Protein AF-A0A3N7CZN9-F1 (afdb_monomer)

Radius of gyration: 16.57 Å; Cα contacts (8 Å, |Δi|>4): 56; chains: 1; bounding box: 41×18×59 Å

Nearest PDB structures (foldseek):
  2lm4-assembly1_A  TM=3.402E-01  e=1.422E+00  Saccharomyces cerevisiae S288C
  2lhr-assembly1_A  TM=3.997E-01  e=2.845E+00  Staphylococcus aureus subsp. aureus MW2

Sequence (77 aa):
MTKAQDHQSLIITSDIDRFWMAYDSAGTTTDTLKQQQFFQQLYIDKATEGLRSFMKICSYDAPLYVRLIKKHPFLSQ

Solvent-accessible surface area (backbone atoms only — not comparable to full-atom values): 4676 Å² total; per-residue (Å²): 138,83,82,79,79,84,77,83,76,85,83,84,62,70,61,59,59,25,44,51,56,14,50,57,57,26,68,77,50,86,53,66,68,60,27,23,49,31,30,35,66,48,26,60,75,66,42,48,74,69,54,48,54,49,29,64,75,69,68,61,47,36,69,53,52,52,51,48,45,71,75,55,64,78,82,80,127

Structure (mmCIF, N/CA/C/O backbone):
data_AF-A0A3N7CZN9-F1
#
_entry.id   AF-A0A3N7CZN9-F1
#
loop_
_atom_site.group_PDB
_atom_site.id
_atom_site.type_symbol
_atom_site.label_atom_id
_atom_site.label_alt_id
_atom_site.label_comp_id
_atom_site.label_asym_id
_atom_site.label_entity_id
_atom_site.label_seq_id
_atom_site.pdbx_PDB_ins_code
_atom_site.Cartn_x
_atom_site.Cartn_y
_atom_site.Cartn_z
_atom_site.occupancy
_atom_site.B_iso_or_equiv
_atom_site.auth_seq_id
_atom_site.auth_comp_id
_atom_site.auth_asym_id
_atom_site.auth_atom_id
_atom_site.pdbx_PDB_model_num
ATOM 1 N N . MET A 1 1 ? 20.331 -0.026 -46.599 1.00 40.41 1 MET A N 1
ATOM 2 C CA . MET A 1 1 ? 19.048 -0.593 -46.130 1.00 40.41 1 MET A CA 1
ATOM 3 C C . MET A 1 1 ? 19.062 -0.546 -44.610 1.00 40.41 1 MET A C 1
ATOM 5 O O . MET A 1 1 ? 19.782 -1.325 -44.001 1.00 40.41 1 MET A O 1
ATOM 9 N N . THR A 1 2 ? 18.379 0.421 -44.001 1.00 42.66 2 THR A N 1
ATOM 10 C CA . THR A 1 2 ? 18.382 0.611 -42.541 1.00 42.66 2 THR A CA 1
ATOM 11 C C . THR A 1 2 ? 17.220 -0.179 -41.951 1.00 42.66 2 THR A C 1
ATOM 13 O O . THR A 1 2 ? 16.072 0.078 -42.304 1.00 42.66 2 THR A O 1
ATOM 16 N N . LYS A 1 3 ? 17.501 -1.175 -41.102 1.00 53.88 3 LYS A N 1
ATOM 17 C CA . LYS A 1 3 ? 16.456 -1.883 -40.351 1.00 53.88 3 LYS A CA 1
ATOM 18 C C . LYS A 1 3 ? 15.896 -0.935 -39.289 1.00 53.88 3 LYS A C 1
ATOM 20 O O . LYS A 1 3 ? 16.654 -0.459 -38.450 1.00 53.88 3 LYS A O 1
ATOM 25 N N . ALA A 1 4 ? 14.594 -0.671 -39.321 1.00 60.16 4 ALA A N 1
ATOM 26 C CA . ALA A 1 4 ? 13.898 -0.091 -38.179 1.00 60.16 4 ALA A CA 1
ATOM 27 C C . ALA A 1 4 ? 13.868 -1.145 -37.059 1.00 60.16 4 ALA A C 1
ATOM 29 O O . ALA A 1 4 ? 13.442 -2.277 -37.288 1.00 60.16 4 ALA A O 1
ATOM 30 N N . GLN A 1 5 ? 14.382 -0.805 -35.876 1.00 58.97 5 GLN A N 1
ATOM 31 C CA . GLN A 1 5 ? 14.220 -1.635 -34.683 1.00 58.97 5 GLN A CA 1
ATOM 32 C C . GLN A 1 5 ? 12.783 -1.478 -34.179 1.00 58.97 5 GLN A C 1
ATOM 34 O O . GLN A 1 5 ? 12.400 -0.398 -33.737 1.00 58.97 5 GLN A O 1
ATOM 39 N N . ASP A 1 6 ? 12.007 -2.558 -34.252 1.00 61.72 6 ASP A N 1
ATOM 40 C CA . ASP A 1 6 ? 10.735 -2.700 -33.543 1.00 61.72 6 ASP A CA 1
ATOM 41 C C . ASP A 1 6 ? 11.033 -2.779 -32.038 1.00 61.72 6 ASP A C 1
ATOM 43 O O . ASP A 1 6 ? 11.486 -3.806 -31.528 1.00 61.72 6 ASP A O 1
ATOM 47 N N . HIS A 1 7 ? 10.908 -1.652 -31.337 1.00 65.94 7 HIS A N 1
ATOM 48 C CA . HIS A 1 7 ? 11.121 -1.591 -29.896 1.00 65.94 7 HIS A CA 1
ATOM 49 C C . HIS A 1 7 ? 9.804 -1.960 -29.210 1.00 65.94 7 HIS A C 1
ATOM 51 O O . HIS A 1 7 ? 8.980 -1.095 -28.907 1.00 65.94 7 HIS A O 1
ATOM 57 N N . GLN A 1 8 ? 9.589 -3.259 -28.991 1.00 70.38 8 GLN A N 1
ATOM 58 C CA . GLN A 1 8 ? 8.455 -3.733 -28.202 1.00 70.38 8 GLN A CA 1
ATOM 59 C C . GLN A 1 8 ? 8.557 -3.154 -26.791 1.00 70.38 8 GLN A C 1
ATOM 61 O O . GLN A 1 8 ? 9.395 -3.555 -25.984 1.00 70.38 8 GLN A O 1
ATOM 66 N N . SER A 1 9 ? 7.718 -2.161 -26.510 1.00 78.06 9 SER A N 1
ATOM 67 C CA . SER A 1 9 ? 7.636 -1.543 -25.194 1.00 78.06 9 SER A CA 1
ATOM 68 C C . SER A 1 9 ? 6.859 -2.481 -24.275 1.00 78.06 9 SER A C 1
ATOM 70 O O . SER A 1 9 ? 5.679 -2.741 -24.505 1.00 78.06 9 SER A O 1
ATOM 72 N N . LEU A 1 10 ? 7.517 -3.010 -23.243 1.00 83.38 10 LEU A N 1
ATOM 73 C CA . LEU A 1 10 ? 6.864 -3.841 -22.236 1.00 83.38 10 LEU A CA 1
ATOM 74 C C . LEU A 1 10 ? 5.955 -2.963 -21.365 1.00 83.38 10 LEU A C 1
ATOM 76 O O . LEU A 1 10 ? 6.436 -2.161 -20.567 1.00 83.38 10 LEU A O 1
ATOM 80 N N . ILE A 1 11 ? 4.640 -3.125 -21.512 1.00 86.56 11 ILE A N 1
ATOM 81 C CA . ILE A 1 11 ? 3.644 -2.462 -20.665 1.00 86.56 11 ILE A CA 1
ATOM 82 C C . ILE A 1 11 ? 3.349 -3.374 -19.471 1.00 86.56 11 ILE A C 1
ATOM 84 O O . ILE A 1 11 ? 2.895 -4.503 -19.647 1.00 86.56 11 ILE A O 1
ATOM 88 N N . ILE A 1 12 ? 3.595 -2.885 -18.253 1.00 89.69 12 ILE A N 1
ATOM 89 C CA . ILE A 1 12 ? 3.321 -3.619 -17.012 1.00 89.69 12 ILE A CA 1
ATOM 90 C C . ILE A 1 12 ? 2.175 -2.930 -16.273 1.00 89.69 12 ILE A C 1
ATOM 92 O O . ILE A 1 12 ? 2.306 -1.784 -15.856 1.00 89.69 12 ILE A O 1
ATOM 96 N N . THR A 1 13 ? 1.066 -3.644 -16.077 1.00 94.75 13 THR A N 1
ATOM 97 C CA . THR A 1 13 ? -0.136 -3.125 -15.395 1.00 94.75 13 THR A CA 1
ATOM 98 C C . THR A 1 13 ? -0.427 -3.802 -14.058 1.00 94.75 13 THR A C 1
ATOM 100 O O . THR A 1 13 ? -1.317 -3.361 -13.343 1.00 94.75 13 THR A O 1
ATOM 103 N N . SER A 1 14 ? 0.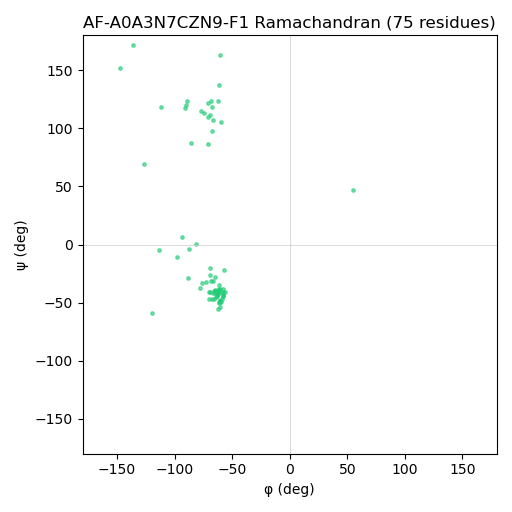338 -4.835 -13.681 1.00 96.50 14 SER A N 1
ATOM 104 C CA . SER A 1 14 ? 0.086 -5.649 -12.474 1.00 96.50 14 SER A CA 1
ATOM 105 C C . SER A 1 14 ? 0.041 -4.866 -11.154 1.00 96.50 14 SER A C 1
ATOM 107 O O . SER A 1 14 ? -0.545 -5.328 -10.179 1.00 96.50 14 SER A O 1
ATOM 109 N N . ASP A 1 15 ? 0.644 -3.679 -11.104 1.00 97.19 15 ASP A N 1
ATOM 110 C CA . ASP A 1 15 ? 0.574 -2.803 -9.934 1.00 97.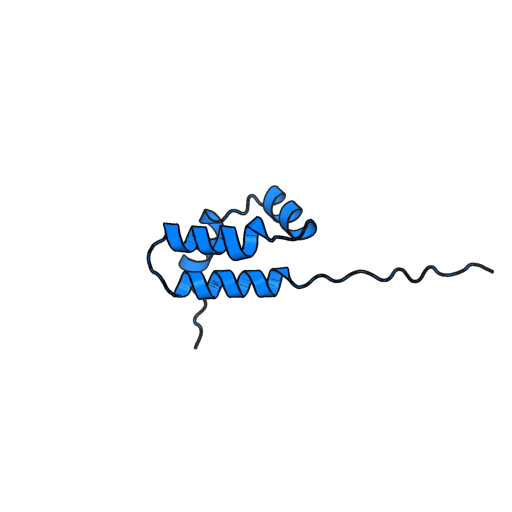19 15 ASP A CA 1
ATOM 111 C C . ASP A 1 15 ? -0.826 -2.208 -9.714 1.00 97.19 15 ASP A C 1
ATOM 113 O O . ASP A 1 15 ? -1.191 -1.935 -8.572 1.00 97.19 15 ASP A O 1
ATOM 117 N N . ILE A 1 16 ? -1.632 -2.071 -10.773 1.00 97.25 16 ILE A N 1
ATOM 118 C CA . ILE A 1 16 ? -3.024 -1.609 -10.685 1.00 97.25 16 ILE A CA 1
ATOM 119 C C . ILE A 1 16 ? -3.873 -2.652 -9.950 1.00 97.25 16 ILE A C 1
ATOM 121 O O . ILE A 1 16 ? -4.597 -2.307 -9.018 1.00 97.25 16 ILE A O 1
ATOM 125 N N . ASP A 1 17 ? -3.735 -3.931 -10.308 1.00 98.00 17 ASP A N 1
ATOM 126 C CA . ASP A 1 17 ? -4.474 -5.021 -9.658 1.00 98.00 17 ASP A CA 1
ATOM 127 C C . ASP A 1 17 ? -4.093 -5.135 -8.174 1.00 98.00 17 ASP A C 1
ATOM 129 O O . ASP A 1 17 ? -4.950 -5.229 -7.295 1.00 98.00 17 ASP A O 1
ATOM 133 N N . ARG A 1 18 ? -2.790 -5.051 -7.877 1.00 98.38 18 ARG A N 1
ATOM 134 C CA . ARG A 1 18 ? -2.266 -5.073 -6.502 1.00 98.38 18 ARG A CA 1
ATOM 135 C C . ARG A 1 18 ? -2.778 -3.910 -5.659 1.00 98.38 18 ARG A C 1
ATOM 137 O O . ARG A 1 18 ? -3.054 -4.102 -4.475 1.00 98.38 18 ARG A O 1
ATOM 144 N N . PHE A 1 19 ? -2.901 -2.720 -6.250 1.00 97.50 19 PHE A N 1
ATOM 145 C CA . PHE A 1 19 ? -3.448 -1.558 -5.560 1.00 97.50 19 PHE A CA 1
ATOM 146 C C . PHE A 1 19 ? -4.894 -1.805 -5.123 1.00 97.50 19 PHE A C 1
ATOM 148 O O . PHE A 1 19 ? -5.204 -1.627 -3.946 1.00 97.50 19 PHE A O 1
ATOM 155 N N . TRP A 1 20 ? -5.760 -2.263 -6.032 1.00 97.50 20 TRP A N 1
ATOM 156 C CA . TRP A 1 20 ? -7.163 -2.525 -5.700 1.00 97.50 20 TRP A CA 1
ATOM 157 C C . TRP A 1 20 ? -7.319 -3.657 -4.683 1.00 97.50 20 TRP A C 1
ATOM 159 O O . TRP A 1 20 ? -8.070 -3.510 -3.725 1.00 97.50 20 TRP A O 1
ATOM 169 N N . MET A 1 21 ? -6.512 -4.719 -4.781 1.00 98.31 21 MET A N 1
ATOM 170 C CA . MET A 1 21 ? -6.476 -5.766 -3.752 1.00 98.31 21 MET A CA 1
ATOM 171 C C . MET A 1 21 ? -6.127 -5.219 -2.359 1.00 98.31 21 MET A C 1
ATOM 173 O O . MET A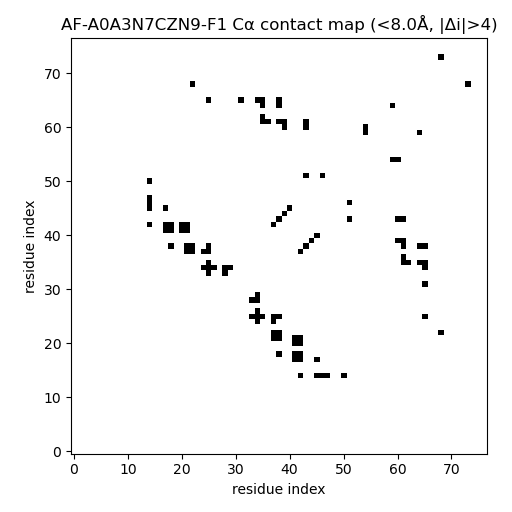 1 21 ? -6.738 -5.616 -1.363 1.00 98.31 21 MET A O 1
ATOM 177 N N . ALA A 1 22 ? -5.134 -4.329 -2.269 1.00 98.12 22 ALA A N 1
ATOM 178 C CA . ALA A 1 22 ? -4.759 -3.690 -1.010 1.00 98.12 22 ALA A CA 1
ATOM 179 C C . ALA A 1 22 ? -5.862 -2.762 -0.484 1.00 98.12 22 ALA A C 1
ATOM 181 O O . ALA A 1 22 ? -6.148 -2.776 0.715 1.00 98.12 22 ALA A O 1
ATOM 182 N N . TYR A 1 23 ? -6.485 -1.990 -1.378 1.00 97.06 23 TYR A N 1
ATOM 183 C CA . TYR A 1 23 ? -7.583 -1.082 -1.064 1.00 97.06 23 TYR A CA 1
ATOM 184 C C . TYR A 1 23 ? -8.785 -1.834 -0.479 1.00 97.06 23 TYR A C 1
ATOM 186 O O . TYR A 1 23 ? -9.211 -1.528 0.636 1.00 97.06 23 TYR A O 1
ATOM 194 N N . ASP A 1 24 ? -9.270 -2.863 -1.176 1.00 96.88 24 ASP A N 1
ATOM 195 C CA . ASP A 1 24 ? -10.434 -3.646 -0.751 1.00 96.88 24 ASP A CA 1
ATOM 196 C C . ASP A 1 24 ? -10.167 -4.353 0.582 1.00 96.88 24 ASP A C 1
ATOM 198 O O . ASP A 1 24 ? -10.994 -4.305 1.493 1.00 96.88 24 ASP A O 1
ATOM 202 N N . SER A 1 25 ? -8.967 -4.927 0.748 1.00 97.62 25 SER A N 1
ATOM 203 C CA . SER A 1 25 ? -8.551 -5.565 2.006 1.00 97.62 25 SER A CA 1
ATOM 204 C C . SER A 1 25 ? -8.500 -4.566 3.166 1.00 97.62 25 SER A C 1
ATOM 206 O O . SER A 1 25 ? -8.959 -4.854 4.269 1.00 97.62 25 SER A O 1
ATOM 208 N N . ALA A 1 26 ? -7.986 -3.355 2.936 1.00 96.94 26 ALA A N 1
ATOM 209 C CA . ALA A 1 26 ? -7.993 -2.295 3.942 1.00 96.94 26 ALA A CA 1
ATOM 210 C C . ALA A 1 26 ? -9.417 -1.838 4.311 1.00 96.94 26 ALA A C 1
ATOM 212 O O . ALA A 1 26 ? -9.641 -1.412 5.448 1.00 96.94 26 ALA A O 1
ATOM 213 N N . GLY A 1 27 ? -10.379 -1.966 3.393 1.00 94.62 27 GLY A N 1
ATOM 214 C CA . GLY A 1 27 ? -11.798 -1.694 3.624 1.00 94.62 27 GLY A CA 1
ATOM 215 C C . GLY A 1 27 ? -12.497 -2.691 4.555 1.00 94.62 27 GLY A C 1
ATOM 216 O O . GLY A 1 27 ? -13.511 -2.346 5.157 1.00 94.62 27 GLY A O 1
ATOM 217 N N . THR A 1 28 ? -11.953 -3.898 4.758 1.00 96.56 28 THR A N 1
ATOM 218 C CA . THR A 1 28 ? -12.586 -4.926 5.612 1.00 96.56 28 THR A CA 1
ATOM 219 C C . THR A 1 28 ? -12.332 -4.729 7.109 1.00 96.56 28 THR A C 1
ATOM 221 O O . THR A 1 28 ? -12.727 -5.564 7.924 1.00 96.56 28 THR A O 1
ATOM 224 N N . THR A 1 29 ? -11.603 -3.683 7.498 1.00 96.50 29 THR A N 1
ATOM 225 C CA . THR A 1 29 ? -11.179 -3.453 8.882 1.00 96.50 29 THR A CA 1
ATOM 226 C C . THR A 1 29 ? -11.101 -1.964 9.201 1.00 96.50 29 THR A C 1
ATOM 228 O O . THR A 1 29 ? -10.811 -1.140 8.340 1.00 96.50 29 THR A O 1
ATOM 231 N N . THR A 1 30 ? -11.309 -1.612 10.468 1.00 94.75 30 THR A N 1
ATOM 232 C CA . THR A 1 30 ? -11.102 -0.252 10.997 1.00 94.75 30 THR A CA 1
ATOM 233 C C . THR A 1 30 ? -9.742 -0.086 11.687 1.00 94.75 30 THR A C 1
ATOM 235 O O . THR A 1 30 ? -9.318 1.037 11.973 1.00 94.75 30 THR A O 1
ATOM 238 N N . ASP A 1 31 ? -9.033 -1.193 11.930 1.00 97.56 31 ASP A N 1
ATOM 239 C CA . ASP A 1 31 ? -7.692 -1.209 12.514 1.00 97.56 31 ASP A CA 1
ATOM 240 C C . ASP A 1 31 ? -6.674 -0.624 11.527 1.00 97.56 31 ASP A C 1
ATOM 242 O O . ASP A 1 31 ? -6.352 -1.218 10.498 1.00 97.56 31 ASP A O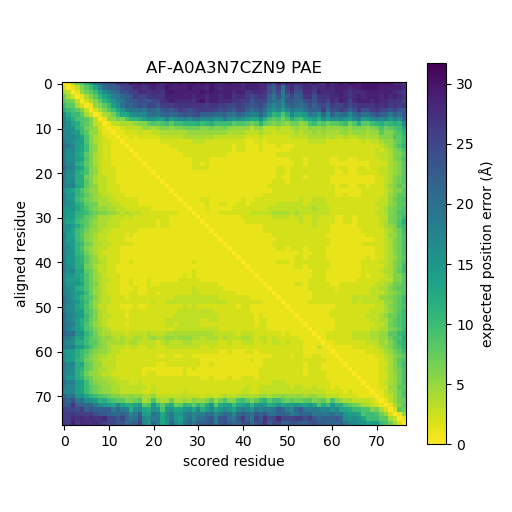 1
ATOM 246 N N . THR A 1 32 ? -6.142 0.548 11.871 1.00 97.31 32 THR A N 1
ATOM 247 C CA . THR A 1 32 ? -5.226 1.307 11.012 1.00 97.31 32 THR A CA 1
ATOM 248 C C . THR A 1 32 ? -3.889 0.594 10.801 1.00 97.31 32 THR A C 1
ATOM 250 O O . THR A 1 32 ? -3.312 0.721 9.722 1.00 97.31 32 THR A O 1
ATOM 253 N N . LEU A 1 33 ? -3.400 -0.185 11.772 1.00 97.88 33 LEU A N 1
ATOM 254 C CA . LEU A 1 33 ? -2.164 -0.951 11.593 1.00 97.88 33 LEU A CA 1
ATOM 255 C C . LEU A 1 33 ? -2.384 -2.098 10.606 1.00 97.88 33 LEU A C 1
ATOM 257 O O . LEU A 1 33 ? -1.559 -2.297 9.716 1.00 97.88 33 LEU A O 1
ATOM 261 N N . LYS A 1 34 ? -3.530 -2.786 10.680 1.00 98.31 34 LYS A N 1
ATOM 262 C CA . LYS A 1 34 ? -3.893 -3.813 9.686 1.00 98.31 34 LYS A CA 1
ATOM 263 C C . LYS A 1 34 ? -4.061 -3.233 8.284 1.00 98.31 34 LYS A C 1
ATOM 265 O O . LYS A 1 34 ? -3.582 -3.821 7.322 1.00 98.31 34 LYS A O 1
ATOM 270 N N . GLN A 1 35 ? -4.673 -2.055 8.159 1.00 98.38 35 GLN A N 1
ATOM 271 C CA . GLN A 1 35 ? -4.777 -1.356 6.871 1.00 98.38 35 GLN A CA 1
ATOM 272 C C . GLN A 1 35 ? -3.395 -1.079 6.265 1.00 98.38 35 GLN A C 1
ATOM 274 O O . GLN A 1 35 ? -3.177 -1.323 5.080 1.00 98.38 35 GLN A O 1
ATOM 279 N N . GLN A 1 36 ? -2.442 -0.618 7.081 1.00 98.62 36 GLN A N 1
ATOM 280 C CA . GLN A 1 36 ? -1.071 -0.380 6.625 1.00 98.62 36 GLN A CA 1
ATOM 281 C C . GLN A 1 36 ? -0.383 -1.685 6.217 1.00 98.62 36 GLN A C 1
ATOM 283 O O . GLN A 1 36 ? 0.290 -1.724 5.190 1.00 98.62 36 GLN A O 1
ATOM 288 N N . GLN A 1 37 ? -0.592 -2.767 6.971 1.00 98.69 37 GLN A N 1
ATOM 289 C CA . GLN A 1 37 ? -0.062 -4.089 6.629 1.00 98.69 37 GLN A CA 1
ATOM 290 C C . GLN A 1 37 ? -0.580 -4.588 5.275 1.00 98.69 37 GLN A C 1
ATOM 292 O O . GLN A 1 37 ? 0.216 -5.104 4.492 1.00 98.69 37 GLN A O 1
ATOM 297 N N . PHE A 1 38 ? -1.863 -4.383 4.953 1.00 98.69 38 PHE A N 1
ATOM 298 C CA . PHE A 1 38 ? -2.398 -4.737 3.636 1.00 98.69 38 PHE A CA 1
ATOM 299 C C . PHE A 1 38 ? -1.700 -3.976 2.506 1.00 98.69 38 PHE A C 1
ATOM 301 O O . PHE A 1 38 ? -1.236 -4.601 1.553 1.00 98.69 38 PHE A O 1
ATOM 308 N N . PHE A 1 39 ? -1.544 -2.654 2.626 1.00 98.50 39 PHE A N 1
ATOM 309 C CA . PHE A 1 39 ? -0.813 -1.864 1.626 1.00 98.50 39 PHE A CA 1
ATOM 310 C C . PHE A 1 39 ? 0.655 -2.270 1.507 1.00 98.50 39 PHE A C 1
ATOM 312 O O . PHE A 1 39 ? 1.179 -2.345 0.395 1.00 98.50 39 PHE A O 1
ATOM 319 N N . GLN A 1 40 ? 1.309 -2.573 2.627 1.00 98.56 40 GLN A N 1
ATOM 320 C CA . GLN A 1 40 ? 2.694 -3.021 2.611 1.00 98.56 40 GLN A CA 1
ATOM 321 C C . GLN A 1 40 ? 2.834 -4.340 1.840 1.00 98.56 40 GLN A C 1
ATOM 323 O O . GLN A 1 40 ? 3.559 -4.403 0.852 1.00 98.56 40 GLN A O 1
ATOM 328 N N . GLN A 1 41 ? 2.076 -5.365 2.231 1.00 98.62 41 GLN A N 1
ATOM 329 C CA . GLN A 1 41 ? 2.261 -6.733 1.740 1.00 98.62 41 GLN A CA 1
ATOM 330 C C . GLN A 1 41 ? 1.688 -6.970 0.340 1.00 98.62 41 GLN A C 1
ATOM 332 O O . GLN A 1 41 ? 2.244 -7.742 -0.448 1.00 98.62 41 GLN A O 1
ATOM 337 N N . LEU A 1 42 ? 0.543 -6.360 0.031 1.00 98.62 42 LEU A N 1
ATOM 338 C CA . LEU A 1 42 ? -0.171 -6.622 -1.219 1.00 98.62 42 LEU A CA 1
ATOM 339 C C . LEU A 1 42 ? 0.306 -5.712 -2.353 1.00 98.62 42 LEU A C 1
ATOM 341 O O . LEU A 1 42 ? 0.294 -6.151 -3.503 1.00 98.62 42 LEU A O 1
ATOM 345 N N . TYR A 1 43 ? 0.783 -4.503 -2.035 1.00 98.38 43 TYR A N 1
ATOM 346 C CA . TYR A 1 43 ? 1.133 -3.486 -3.025 1.00 98.38 43 TYR A CA 1
ATOM 347 C C . TYR A 1 43 ? 2.609 -3.066 -2.983 1.00 98.38 43 TYR A C 1
ATOM 349 O O . TYR A 1 43 ? 3.311 -3.259 -3.973 1.00 98.38 43 TYR A O 1
ATOM 357 N N . ILE A 1 44 ? 3.117 -2.547 -1.861 1.00 98.12 44 ILE A N 1
ATOM 358 C CA . ILE A 1 44 ? 4.467 -1.947 -1.798 1.00 98.12 44 ILE A CA 1
ATOM 359 C C . ILE A 1 44 ? 5.577 -2.998 -1.928 1.00 98.12 44 ILE A C 1
ATOM 361 O O . ILE A 1 44 ? 6.511 -2.830 -2.716 1.00 98.12 44 ILE A O 1
ATOM 365 N N . ASP A 1 45 ? 5.486 -4.103 -1.190 1.00 98.38 45 ASP A N 1
ATOM 366 C CA . ASP A 1 45 ? 6.491 -5.171 -1.231 1.00 98.38 45 ASP A CA 1
ATOM 367 C C . ASP A 1 45 ? 6.580 -5.781 -2.635 1.00 98.38 45 ASP A C 1
ATOM 369 O O . ASP A 1 45 ? 7.669 -6.085 -3.128 1.00 98.38 45 ASP A O 1
ATOM 373 N N . LYS A 1 46 ? 5.433 -5.856 -3.318 1.00 98.00 46 LYS A N 1
ATOM 374 C CA . LYS A 1 46 ? 5.263 -6.432 -4.656 1.00 98.00 46 LYS A CA 1
ATOM 375 C C . LYS A 1 46 ? 5.354 -5.407 -5.792 1.00 98.00 46 LYS A C 1
ATOM 377 O O . LYS A 1 46 ? 5.103 -5.776 -6.939 1.00 98.00 46 LYS A O 1
A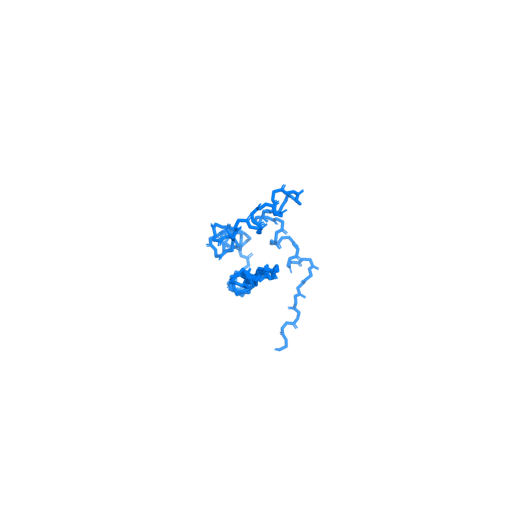TOM 382 N N . ALA A 1 47 ? 5.702 -4.156 -5.491 1.00 97.06 47 ALA A N 1
ATOM 383 C CA . ALA A 1 47 ? 5.794 -3.088 -6.477 1.00 97.06 47 ALA A CA 1
ATOM 384 C C . ALA A 1 47 ? 6.850 -3.405 -7.542 1.00 97.06 47 ALA A C 1
ATOM 386 O O . ALA A 1 47 ? 7.967 -3.838 -7.215 1.00 97.06 47 ALA A O 1
ATOM 387 N N . THR A 1 48 ? 6.512 -3.132 -8.806 1.00 97.25 48 THR A N 1
ATOM 388 C CA . THR A 1 48 ? 7.484 -3.170 -9.906 1.00 97.25 48 THR A CA 1
ATOM 389 C C . THR A 1 48 ? 8.614 -2.166 -9.679 1.00 97.25 48 THR A C 1
ATOM 391 O O . THR A 1 48 ? 8.502 -1.235 -8.880 1.00 97.25 48 THR A O 1
ATOM 394 N N . GLU A 1 49 ? 9.723 -2.328 -10.397 1.00 95.25 49 GLU A N 1
ATOM 395 C CA . GLU A 1 49 ? 10.860 -1.407 -10.304 1.00 95.25 49 GLU A CA 1
ATOM 396 C C . GLU A 1 49 ? 10.470 0.045 -10.630 1.00 95.25 49 GLU A C 1
ATOM 398 O O . GLU A 1 49 ? 10.877 0.974 -9.923 1.00 95.25 49 GLU A O 1
ATOM 403 N N . GLY A 1 50 ? 9.625 0.234 -11.649 1.00 93.38 50 GLY A N 1
ATOM 404 C CA . GLY A 1 50 ? 9.108 1.548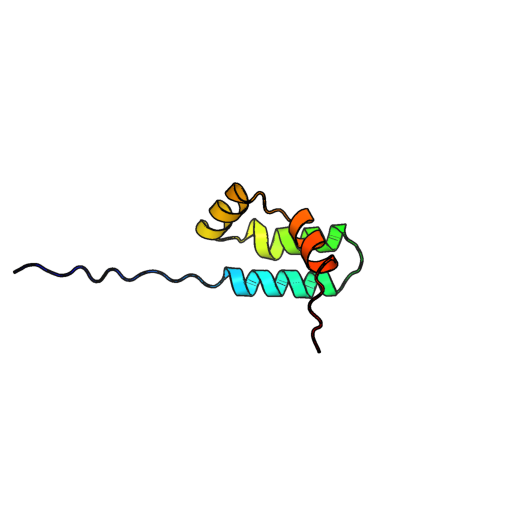 -12.029 1.00 93.38 50 GLY A CA 1
ATOM 405 C C . GLY A 1 50 ? 8.309 2.189 -10.896 1.00 93.38 50 GLY A C 1
ATOM 406 O O . GLY A 1 50 ? 8.588 3.322 -10.496 1.00 93.38 50 GLY A O 1
ATOM 407 N N . LEU A 1 51 ? 7.379 1.437 -10.304 1.00 96.06 51 LEU A N 1
ATOM 408 C CA . LEU A 1 51 ? 6.592 1.924 -9.177 1.00 96.06 51 LEU A CA 1
ATOM 409 C C . LEU A 1 51 ? 7.447 2.170 -7.927 1.00 96.06 51 LEU A C 1
ATOM 411 O O . LEU A 1 51 ? 7.264 3.179 -7.252 1.00 96.06 51 LEU A O 1
ATOM 415 N N . ARG A 1 52 ? 8.412 1.298 -7.622 1.00 97.00 52 ARG A N 1
ATOM 416 C CA . ARG A 1 52 ? 9.309 1.459 -6.466 1.00 97.00 52 ARG A CA 1
ATOM 417 C C . ARG A 1 52 ? 10.149 2.730 -6.582 1.00 97.00 52 ARG A C 1
ATOM 419 O O . ARG A 1 52 ? 10.322 3.450 -5.598 1.00 97.00 52 ARG A O 1
ATOM 426 N N . SER A 1 53 ? 10.624 3.031 -7.789 1.00 96.25 53 SER A N 1
ATOM 427 C CA . SER A 1 53 ? 11.351 4.266 -8.092 1.00 96.25 53 SER A CA 1
ATOM 428 C C . SER A 1 53 ? 10.464 5.495 -7.899 1.00 96.25 53 SER A C 1
ATOM 430 O O . SER A 1 53 ? 10.865 6.446 -7.228 1.00 96.25 53 SER A O 1
ATOM 432 N N . PHE A 1 54 ? 9.230 5.444 -8.404 1.00 95.25 54 PHE A N 1
ATOM 433 C CA . PHE A 1 54 ? 8.238 6.497 -8.199 1.00 95.25 54 PHE A CA 1
ATOM 434 C C . PHE A 1 54 ? 7.922 6.715 -6.710 1.00 95.25 54 PHE A C 1
ATOM 436 O O . PHE A 1 54 ? 8.012 7.839 -6.219 1.00 95.25 54 PHE A O 1
ATOM 443 N N . MET A 1 55 ? 7.636 5.642 -5.962 1.00 96.75 55 MET A N 1
ATOM 444 C CA . MET A 1 55 ? 7.346 5.711 -4.526 1.00 96.75 55 MET A CA 1
ATOM 445 C C . MET A 1 55 ? 8.499 6.340 -3.739 1.00 96.75 55 MET A C 1
ATOM 447 O O . MET A 1 55 ? 8.251 7.134 -2.837 1.00 96.75 55 MET A O 1
ATOM 451 N N . LYS A 1 56 ? 9.755 6.043 -4.098 1.00 96.62 56 LYS A N 1
ATOM 452 C CA . LYS A 1 56 ? 10.933 6.645 -3.459 1.00 96.62 56 LYS A CA 1
ATOM 453 C C . LYS A 1 56 ? 11.019 8.153 -3.700 1.00 96.62 56 LYS A C 1
ATOM 455 O O . LYS A 1 56 ? 11.346 8.888 -2.776 1.00 96.62 56 LYS A O 1
ATOM 460 N N . ILE A 1 57 ? 10.737 8.611 -4.921 1.00 97.12 57 ILE A N 1
ATOM 461 C CA . ILE A 1 57 ? 10.779 10.039 -5.281 1.00 97.12 57 ILE A CA 1
ATOM 462 C C . ILE A 1 57 ? 9.646 10.804 -4.591 1.00 97.12 57 ILE A C 1
ATOM 464 O O . ILE A 1 57 ? 9.849 11.913 -4.102 1.00 97.12 57 ILE A O 1
ATOM 468 N N . CYS A 1 58 ? 8.457 10.208 -4.536 1.00 94.44 58 CYS A N 1
ATOM 469 C CA . CYS A 1 58 ? 7.277 10.841 -3.960 1.00 94.44 58 CYS A CA 1
ATOM 470 C C . CYS A 1 58 ? 7.135 10.623 -2.446 1.00 94.44 58 CYS A C 1
ATOM 472 O O . CYS A 1 58 ? 6.207 11.168 -1.850 1.00 94.44 58 CYS A O 1
ATOM 474 N N . SER A 1 59 ? 8.027 9.844 -1.825 1.00 95.12 59 SER A N 1
ATOM 475 C CA . SER A 1 59 ? 7.947 9.417 -0.420 1.00 95.12 59 SER A CA 1
ATOM 476 C C . SER A 1 59 ? 6.623 8.720 -0.088 1.00 95.12 59 SER A C 1
ATOM 478 O O . SER A 1 59 ? 5.956 9.052 0.892 1.00 95.12 59 SER A O 1
ATOM 480 N N . TYR A 1 60 ? 6.209 7.781 -0.944 1.00 96.06 60 TYR A N 1
ATOM 481 C CA . TYR A 1 60 ? 4.982 7.008 -0.756 1.00 96.06 60 TYR A CA 1
ATOM 482 C C . TYR A 1 60 ? 5.254 5.747 0.061 1.00 96.06 60 TYR A C 1
ATOM 484 O O . TYR A 1 60 ? 6.057 4.900 -0.327 1.00 96.06 60 TYR A O 1
ATOM 492 N N . ASP A 1 61 ? 4.534 5.616 1.171 1.00 98.12 61 ASP A N 1
ATOM 493 C CA . ASP A 1 61 ? 4.602 4.499 2.106 1.00 98.12 61 ASP A CA 1
ATOM 494 C C . ASP A 1 61 ? 3.195 4.043 2.540 1.00 98.12 61 ASP A C 1
ATOM 496 O O . ASP A 1 61 ? 2.179 4.668 2.214 1.00 98.12 61 ASP A O 1
ATOM 500 N N . ALA A 1 62 ? 3.110 2.920 3.259 1.00 98.00 62 ALA A N 1
ATOM 501 C CA . ALA A 1 62 ? 1.829 2.374 3.706 1.00 98.00 62 ALA A CA 1
ATOM 502 C C . ALA A 1 62 ? 1.017 3.359 4.581 1.00 98.00 62 ALA A C 1
ATOM 504 O O . ALA A 1 62 ? -0.182 3.521 4.324 1.00 98.00 62 ALA A O 1
ATOM 505 N N . PRO A 1 63 ? 1.613 4.069 5.565 1.00 98.00 63 PRO A N 1
ATOM 506 C CA . PRO A 1 63 ? 0.913 5.113 6.314 1.00 98.00 63 PRO A CA 1
ATOM 507 C C . PRO A 1 63 ? 0.312 6.221 5.437 1.00 98.00 63 PRO A C 1
ATOM 509 O O . PRO A 1 63 ? -0.815 6.656 5.696 1.00 98.00 63 PRO A O 1
ATOM 512 N N . LEU A 1 64 ? 1.025 6.685 4.403 1.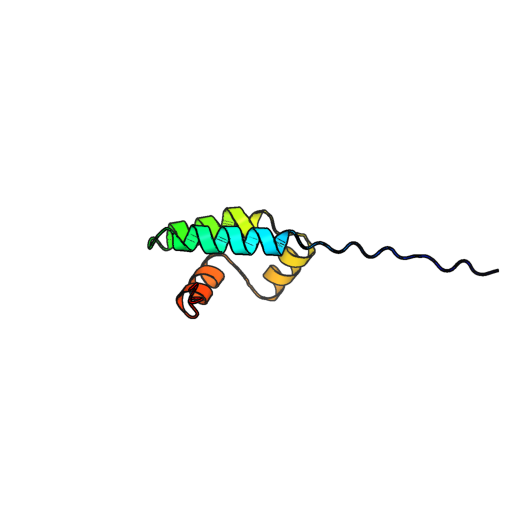00 96.81 64 LEU A N 1
ATOM 513 C CA . LEU A 1 64 ? 0.510 7.671 3.455 1.00 96.81 64 LEU A CA 1
ATOM 514 C C . LEU A 1 64 ? -0.710 7.136 2.709 1.00 96.81 64 LEU A C 1
ATOM 516 O O . LEU A 1 64 ? -1.724 7.831 2.671 1.00 96.81 64 LEU A O 1
ATOM 520 N N . TYR A 1 65 ? -0.642 5.929 2.144 1.00 96.44 65 TYR A N 1
ATOM 521 C CA . TYR A 1 65 ? -1.776 5.361 1.410 1.00 96.44 65 TYR A CA 1
ATOM 522 C C . TYR A 1 65 ? -3.017 5.245 2.292 1.00 96.44 65 TYR A C 1
ATOM 524 O O . TYR A 1 65 ? -4.081 5.733 1.915 1.00 96.44 65 TYR A O 1
ATOM 532 N N . VAL A 1 66 ? -2.872 4.710 3.509 1.00 96.88 66 VAL A N 1
ATOM 533 C CA . VAL A 1 66 ? -3.988 4.603 4.461 1.00 96.88 66 VAL A CA 1
ATOM 534 C C . VAL A 1 66 ? -4.552 5.979 4.823 1.00 96.88 66 VAL A C 1
ATOM 536 O O . VAL A 1 66 ? -5.767 6.156 4.914 1.00 96.88 66 VAL A O 1
ATOM 539 N N . ARG A 1 67 ? -3.699 6.996 4.981 1.00 96.12 67 ARG A N 1
ATOM 540 C CA . ARG A 1 67 ? -4.157 8.372 5.206 1.00 96.12 67 ARG A CA 1
ATOM 541 C C . ARG A 1 67 ? -4.954 8.914 4.016 1.00 96.12 67 ARG A C 1
ATOM 543 O O . ARG A 1 67 ? -5.982 9.554 4.228 1.00 96.12 67 ARG A O 1
ATOM 550 N N . LEU A 1 68 ? -4.488 8.684 2.788 1.00 93.62 68 LEU A N 1
ATOM 551 C CA . LEU A 1 68 ? -5.128 9.184 1.569 1.00 93.62 68 LEU A CA 1
ATOM 552 C C . LEU A 1 68 ? -6.504 8.552 1.350 1.00 93.62 68 LEU A C 1
ATOM 554 O O . LEU A 1 68 ? -7.464 9.289 1.143 1.00 93.62 68 LEU A O 1
ATOM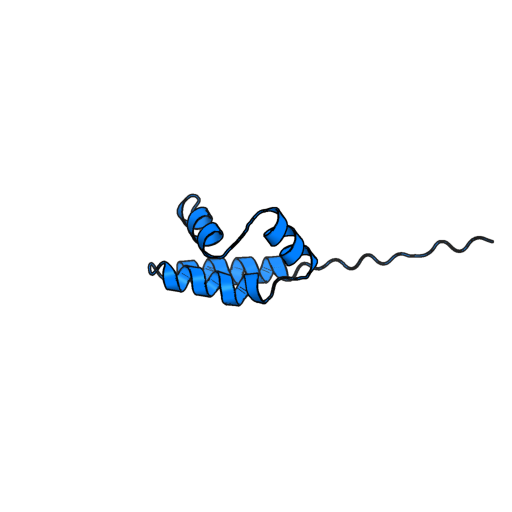 558 N N . ILE A 1 69 ? -6.626 7.229 1.475 1.00 91.25 69 ILE A N 1
ATOM 559 C CA . ILE A 1 69 ? -7.908 6.532 1.270 1.00 91.25 69 ILE A CA 1
ATOM 560 C C . ILE A 1 69 ? -8.930 6.867 2.362 1.00 91.25 69 ILE A C 1
ATOM 562 O O . ILE A 1 69 ? -10.119 6.942 2.089 1.00 91.25 69 ILE A O 1
ATOM 566 N N . LYS A 1 70 ? -8.485 7.134 3.599 1.00 90.19 70 LYS A N 1
ATOM 567 C CA . LYS A 1 70 ? -9.382 7.577 4.680 1.00 90.19 70 LYS A CA 1
ATOM 568 C C . LYS A 1 70 ? -9.850 9.017 4.484 1.00 90.19 70 LYS A C 1
ATOM 570 O O . LYS A 1 70 ? -10.959 9.355 4.882 1.00 90.19 70 LYS A O 1
ATOM 575 N N . LYS A 1 71 ? -9.007 9.872 3.895 1.00 90.00 71 LYS A N 1
ATOM 576 C CA . LYS A 1 71 ? -9.349 11.266 3.576 1.00 90.00 71 LYS A CA 1
ATOM 577 C C . LYS A 1 71 ? -10.251 11.369 2.344 1.00 90.00 71 LYS A C 1
ATOM 579 O O . LYS A 1 71 ? -11.088 12.264 2.273 1.00 90.00 71 LYS A O 1
ATOM 584 N N . HIS A 1 72 ? -10.066 10.467 1.389 1.00 84.06 72 HIS A N 1
ATOM 585 C CA . HIS A 1 72 ? -10.808 10.404 0.139 1.00 84.06 72 HIS A CA 1
ATOM 586 C C . HIS A 1 72 ? -11.394 9.001 -0.028 1.00 84.06 72 HIS A C 1
ATOM 588 O O . HIS A 1 72 ? -10.914 8.242 -0.872 1.00 84.06 72 HIS A O 1
ATOM 594 N N . PRO A 1 73 ? -12.393 8.631 0.795 1.00 73.31 73 PRO A N 1
ATOM 595 C CA . PRO A 1 73 ? -13.038 7.339 0.648 1.00 73.31 73 PRO A CA 1
ATOM 596 C C . PRO A 1 73 ? -13.698 7.289 -0.729 1.00 73.31 73 PRO A C 1
ATOM 598 O O . PRO A 1 73 ? -14.506 8.157 -1.070 1.00 73.31 73 PRO A O 1
ATOM 601 N N . PHE A 1 74 ? -13.342 6.291 -1.535 1.00 67.81 74 PHE A N 1
ATOM 602 C CA . PHE A 1 74 ? -14.126 5.994 -2.723 1.00 67.81 74 PHE A CA 1
ATOM 603 C C . PHE A 1 74 ? -15.480 5.471 -2.238 1.00 67.81 74 PHE A C 1
ATOM 605 O O . PHE A 1 74 ? -15.536 4.469 -1.524 1.00 67.81 74 PHE A O 1
ATOM 612 N N . LEU A 1 75 ? -16.563 6.170 -2.580 1.00 58.59 75 LEU A N 1
ATOM 613 C CA . LEU A 1 75 ? -17.916 5.647 -2.425 1.00 58.59 75 LEU A CA 1
ATOM 614 C C . LEU A 1 75 ? -18.090 4.541 -3.471 1.00 58.59 75 LEU A C 1
ATOM 616 O O . LEU A 1 75 ? -18.525 4.802 -4.590 1.00 58.59 75 LEU A O 1
ATOM 620 N N . SER A 1 76 ? -17.696 3.315 -3.137 1.00 51.88 76 SER A N 1
ATOM 621 C CA . SER A 1 76 ? -18.147 2.139 -3.876 1.00 51.88 76 SER A CA 1
ATOM 622 C C . SER A 1 76 ? -19.649 1.996 -3.625 1.00 51.88 76 SER A C 1
ATOM 624 O O . SER A 1 76 ? -20.051 1.715 -2.494 1.00 51.88 76 SER A O 1
ATOM 626 N N . GLN A 1 77 ? -20.445 2.303 -4.654 1.00 43.78 77 GLN A N 1
ATOM 627 C CA . GLN A 1 77 ? -21.888 2.048 -4.695 1.00 43.78 77 GLN A CA 1
ATOM 628 C C . GLN A 1 77 ? -22.195 0.554 -4.735 1.00 43.78 77 GLN A C 1
ATOM 630 O O . GLN A 1 77 ? -21.384 -0.187 -5.336 1.00 43.78 77 GLN A O 1
#

Secondary structure (DSSP, 8-state):
-PPP---------HHHHHHHHHHHHHHT---HHHHHHHIIIIIITT--HHHHHHHHHHT--HHHHHHHHHHS-----

pLDDT: mean 89.32, std 15.31, range [40.41, 98.69]

Foldseek 3Di:
DDDDDPPPDDDDDVLVVLVVQLVVQLVVDPPLVSSLVSCVPSHQVPDDPVVVVVCVVVVDGSNVVSVVCVVPPDPPD

Mean predicted aligned error: 6.39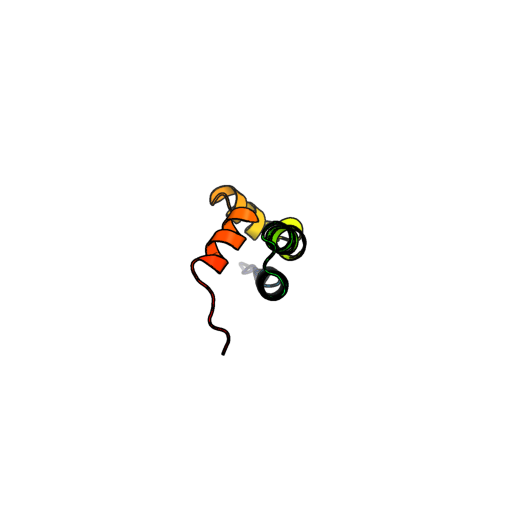 Å